Protein AF-A0A5Q8CGT6-F1 (afdb_monomer_lite)

Foldseek 3Di:
DDDDDDDDPDDPPDDDDPPPDDDPLVRQCVVCVVVVHDDDPPPDDVVPDPPVDDDDPDDDPDDPPDDPDDCVNVDDDPPFDWWKWKWKWKWFQAPLQFADPVWCVPVVVVVCVVCVVVVNPDPVDDDSRSGMFIWMKMWTHTPPDDPPDDTDIDIDTPHRRPDSPPIDIDDIDIATPVRHD

Radius of gyration: 33.85 Å; chains: 1; bounding box: 67×94×70 Å

Sequence (181 aa):
MRRVFALLLSAAIGLQPALADGITSKAKRELAQKNGGVYDDPEYDPATTTRMFRVSTGPSTLPPGQVAARIKDIAQLQSARDNQLVGYGLVIGLAGTGDSLRNSPFTEQSIRAMLENLGIATEGGSARAKNVAAVIVTANMPPFVQSGARIDIDVSSMGDATSLAGGTLVMTPLKAADGEI

pLDDT: mean 71.7, std 16.43, range [38.75, 95.25]

Structure (mmCIF, N/CA/C/O backbone):
data_AF-A0A5Q8CGT6-F1
#
_entry.id   AF-A0A5Q8CGT6-F1
#
loop_
_atom_site.group_PDB
_atom_site.id
_atom_site.type_symbol
_atom_site.label_atom_id
_atom_site.label_alt_id
_atom_site.label_comp_id
_atom_site.label_asym_id
_atom_site.label_entity_id
_atom_site.label_seq_id
_atom_site.pdbx_PDB_ins_code
_atom_site.Cartn_x
_atom_site.Cartn_y
_atom_site.Cartn_z
_atom_site.occupancy
_atom_site.B_iso_or_equiv
_atom_site.auth_seq_id
_atom_site.auth_comp_id
_atom_site.auth_asym_id
_atom_site.auth_atom_id
_atom_site.pdbx_PDB_model_num
ATOM 1 N N . MET A 1 1 ? 39.524 74.077 -11.596 1.00 46.62 1 MET A N 1
ATOM 2 C CA . MET A 1 1 ? 39.286 74.126 -13.054 1.00 46.62 1 MET A CA 1
ATOM 3 C C . MET A 1 1 ? 40.294 73.230 -13.763 1.00 46.62 1 MET A C 1
ATOM 5 O O . MET A 1 1 ? 41.471 73.320 -13.449 1.00 46.62 1 MET A O 1
ATOM 9 N N . ARG A 1 2 ? 39.800 72.410 -14.705 1.00 39.53 2 ARG A N 1
ATOM 10 C CA . ARG A 1 2 ? 40.523 71.653 -15.750 1.00 39.53 2 ARG A CA 1
ATOM 11 C C . ARG A 1 2 ? 41.388 70.451 -15.325 1.00 39.53 2 ARG A C 1
ATOM 13 O O . ARG A 1 2 ? 42.608 70.527 -15.288 1.00 39.53 2 ARG A O 1
ATOM 20 N N . ARG A 1 3 ? 40.735 69.297 -15.140 1.00 40.69 3 ARG A N 1
ATOM 21 C CA . ARG A 1 3 ? 41.319 67.956 -15.349 1.00 40.69 3 ARG A CA 1
ATOM 22 C C . ARG A 1 3 ? 40.299 67.050 -16.039 1.00 40.69 3 ARG A C 1
ATOM 24 O O . ARG A 1 3 ? 39.674 66.212 -15.410 1.00 40.69 3 ARG A O 1
ATOM 31 N N . VAL A 1 4 ? 40.104 67.279 -17.331 1.00 47.06 4 VAL A N 1
ATOM 32 C CA . VAL A 1 4 ? 39.430 66.357 -18.253 1.00 47.06 4 VAL A CA 1
ATOM 33 C C . VAL A 1 4 ? 40.155 66.552 -19.572 1.00 47.06 4 VAL A C 1
ATOM 35 O O . VAL A 1 4 ? 39.945 67.587 -20.181 1.00 47.06 4 VAL A O 1
ATOM 38 N N . PHE A 1 5 ? 41.088 65.668 -19.924 1.00 50.09 5 PHE A N 1
ATOM 39 C CA . PHE A 1 5 ? 41.541 65.392 -21.298 1.00 50.09 5 PHE A CA 1
ATOM 40 C C . PHE A 1 5 ? 42.724 64.416 -21.241 1.00 50.09 5 PHE A C 1
ATOM 42 O O . PHE A 1 5 ? 43.876 64.827 -21.209 1.00 50.09 5 PHE A O 1
ATOM 49 N N . ALA A 1 6 ? 42.415 63.123 -21.151 1.00 41.31 6 ALA A N 1
ATOM 50 C CA . ALA A 1 6 ? 43.267 62.006 -21.576 1.00 41.31 6 ALA A CA 1
ATOM 51 C C . ALA A 1 6 ? 42.482 60.704 -21.350 1.00 41.31 6 ALA A C 1
ATOM 53 O O . ALA A 1 6 ? 42.803 59.897 -20.485 1.00 41.31 6 ALA A O 1
ATOM 54 N N . LEU A 1 7 ? 41.380 60.544 -22.082 1.00 41.62 7 LEU A N 1
ATOM 55 C CA . LEU A 1 7 ? 40.594 59.311 -22.112 1.00 41.62 7 LEU A CA 1
ATOM 56 C C . LEU A 1 7 ? 40.185 59.075 -23.568 1.00 41.62 7 LEU A C 1
ATOM 58 O O . LEU A 1 7 ? 39.039 59.251 -23.954 1.00 41.62 7 LEU A O 1
ATOM 62 N N . LEU A 1 8 ? 41.185 58.799 -24.406 1.00 44.06 8 LEU A N 1
ATOM 63 C CA . LEU A 1 8 ? 41.015 58.466 -25.823 1.00 44.06 8 LEU A CA 1
ATOM 64 C C . LEU A 1 8 ? 42.029 57.393 -26.258 1.00 44.06 8 LEU A C 1
ATOM 66 O O . LEU A 1 8 ? 42.619 57.481 -27.328 1.00 44.06 8 LEU A O 1
ATOM 70 N N . LEU A 1 9 ? 42.260 56.377 -25.415 1.00 44.34 9 LEU A N 1
ATOM 71 C CA . LEU A 1 9 ? 43.037 55.200 -25.817 1.00 44.34 9 LEU A CA 1
ATOM 72 C C . LEU A 1 9 ? 42.756 53.960 -24.948 1.00 44.34 9 LEU A C 1
ATOM 74 O O . LEU A 1 9 ? 43.658 53.459 -24.290 1.00 44.34 9 LEU A O 1
ATOM 78 N N . SER A 1 10 ? 41.511 53.468 -24.917 1.00 42.75 10 SER A N 1
ATOM 79 C CA . SER A 1 10 ? 41.198 52.116 -24.392 1.00 42.75 10 SER A CA 1
ATOM 80 C C . SER A 1 10 ? 39.736 51.684 -24.602 1.00 42.75 10 SER A C 1
ATOM 82 O O . SER A 1 10 ? 39.133 51.066 -23.731 1.00 42.75 10 SER A O 1
ATOM 84 N N . ALA A 1 11 ? 39.137 51.983 -25.759 1.00 43.19 11 ALA A N 1
ATOM 85 C CA . ALA A 1 11 ? 37.777 51.523 -26.085 1.00 43.19 11 ALA A CA 1
ATOM 86 C C . ALA A 1 11 ? 37.647 50.964 -27.514 1.00 43.19 11 ALA A C 1
ATOM 88 O O . ALA A 1 11 ? 36.597 51.075 -28.135 1.00 43.19 11 ALA A O 1
ATOM 89 N N . ALA A 1 12 ? 38.720 50.373 -28.049 1.00 42.81 12 ALA A N 1
ATOM 90 C CA . ALA A 1 12 ? 38.739 49.779 -29.392 1.00 42.81 12 ALA A CA 1
ATOM 91 C C . ALA A 1 12 ? 39.160 48.298 -29.391 1.00 42.81 12 ALA A C 1
ATOM 93 O O . ALA A 1 12 ? 39.704 47.802 -30.371 1.00 42.81 12 ALA A O 1
ATOM 94 N N . ILE A 1 13 ? 38.919 47.582 -28.291 1.00 51.62 13 ILE A N 1
ATOM 95 C CA . ILE A 1 13 ? 39.056 46.123 -28.234 1.00 51.62 13 ILE A CA 1
ATOM 96 C C . ILE A 1 13 ? 37.777 45.605 -27.595 1.00 51.62 13 ILE A C 1
ATOM 98 O O . ILE A 1 13 ? 37.612 45.697 -26.383 1.00 51.62 13 ILE A O 1
ATOM 102 N N . GLY A 1 14 ? 36.839 45.119 -28.401 1.00 38.75 14 GLY A N 1
ATOM 103 C CA . GLY A 1 14 ? 35.659 44.474 -27.832 1.00 38.75 14 GLY A CA 1
ATOM 104 C C . GLY A 1 14 ? 34.466 44.272 -28.746 1.00 38.75 14 GLY A C 1
ATOM 105 O O . GLY A 1 14 ? 33.546 43.581 -28.329 1.00 38.75 14 GLY A O 1
ATOM 106 N N . LEU A 1 15 ? 34.449 44.807 -29.969 1.00 45.41 15 LEU A N 1
ATOM 107 C CA . LEU A 1 15 ? 33.323 44.587 -30.874 1.00 45.41 15 LEU A CA 1
ATOM 108 C C . LEU A 1 15 ? 33.805 44.075 -32.237 1.00 45.41 15 LEU A C 1
ATOM 110 O O . LEU A 1 15 ? 34.324 44.839 -33.042 1.00 45.41 15 LEU A O 1
ATOM 114 N N . GLN A 1 16 ? 33.521 42.785 -32.463 1.00 43.69 16 GLN A N 1
ATOM 115 C CA . GLN A 1 16 ? 33.546 42.019 -33.723 1.00 43.69 16 GLN A CA 1
ATOM 116 C C . GLN A 1 16 ? 34.908 41.387 -34.093 1.00 43.69 16 GLN A C 1
ATOM 118 O O . GLN A 1 16 ? 35.931 42.064 -34.080 1.00 43.69 16 GLN A O 1
ATOM 123 N N . PRO A 1 17 ? 34.929 40.058 -34.351 1.00 43.31 17 PRO A N 1
ATOM 124 C CA . PRO A 1 17 ? 34.110 39.419 -35.378 1.00 43.31 17 PRO A CA 1
ATOM 125 C C . PRO A 1 17 ? 33.246 38.279 -34.815 1.00 43.31 17 PRO A C 1
ATOM 127 O O . PRO A 1 17 ? 33.719 37.177 -34.581 1.00 43.31 17 PRO A O 1
ATOM 130 N N . ALA A 1 18 ? 31.953 38.535 -34.626 1.00 46.25 18 ALA A N 1
ATOM 131 C CA . ALA A 1 18 ? 30.957 37.487 -34.360 1.00 46.25 18 ALA A CA 1
ATOM 132 C C . ALA A 1 18 ? 29.880 37.422 -35.460 1.00 46.25 18 ALA A C 1
ATOM 134 O O . ALA A 1 18 ? 28.841 36.801 -35.281 1.00 46.25 18 ALA A O 1
ATOM 135 N N . LEU A 1 19 ? 30.112 38.092 -36.594 1.00 45.62 19 LEU A N 1
ATOM 136 C CA . LEU A 1 19 ? 29.184 38.147 -37.731 1.00 45.62 19 LEU A CA 1
ATOM 137 C C . LEU A 1 19 ? 29.782 37.584 -39.029 1.00 45.62 19 LEU A C 1
ATOM 139 O O . LEU A 1 19 ? 29.173 37.727 -40.084 1.00 45.62 19 LEU A O 1
ATOM 143 N N . ALA A 1 20 ? 30.956 36.949 -38.965 1.00 39.34 20 ALA A N 1
ATOM 144 C CA . ALA A 1 20 ? 31.564 36.293 -40.125 1.00 39.34 20 ALA A CA 1
ATOM 145 C C . ALA A 1 20 ? 31.222 34.798 -40.223 1.00 39.34 20 ALA A C 1
ATOM 147 O O . ALA A 1 20 ? 31.247 34.249 -41.320 1.00 39.34 20 ALA A O 1
ATOM 148 N N . ASP A 1 21 ? 30.836 34.155 -39.119 1.00 49.59 21 ASP A N 1
ATOM 149 C CA . ASP A 1 21 ? 30.352 32.782 -39.175 1.00 49.59 21 ASP A CA 1
ATOM 150 C C . ASP A 1 21 ? 28.867 32.809 -39.508 1.00 49.59 21 ASP A C 1
ATOM 152 O O . ASP A 1 21 ? 28.021 33.240 -38.719 1.00 49.59 21 ASP A O 1
ATOM 156 N N . GLY A 1 22 ? 28.551 32.361 -40.722 1.00 57.56 22 GLY A N 1
ATOM 157 C CA . GLY A 1 22 ? 27.186 32.029 -41.088 1.00 57.56 22 GLY A CA 1
ATOM 158 C C . GLY A 1 22 ? 26.541 31.162 -40.004 1.00 57.56 22 GLY A C 1
ATOM 159 O O . GLY A 1 22 ? 27.209 30.414 -39.297 1.00 57.56 22 GLY A O 1
ATOM 160 N N . ILE A 1 23 ? 25.222 31.293 -39.871 1.00 59.69 23 ILE A N 1
ATOM 161 C CA . ILE A 1 23 ? 24.387 30.595 -38.888 1.00 59.69 23 ILE A CA 1
ATOM 162 C C . ILE A 1 23 ? 24.898 29.157 -38.674 1.00 59.69 23 ILE A C 1
ATOM 164 O O . ILE A 1 23 ? 24.961 28.381 -39.632 1.00 59.69 23 ILE A O 1
ATOM 168 N N . THR A 1 24 ? 25.277 28.811 -37.439 1.00 69.38 24 THR A N 1
ATOM 169 C CA . THR A 1 24 ? 25.772 27.466 -37.110 1.00 69.38 24 THR A CA 1
ATOM 170 C C . THR A 1 24 ? 24.747 26.409 -37.523 1.00 69.38 24 THR A C 1
ATOM 172 O O . THR A 1 24 ? 23.536 26.642 -37.466 1.00 69.38 24 THR A O 1
ATOM 175 N N . SER A 1 25 ? 25.208 25.224 -37.929 1.00 63.47 25 SER A N 1
ATOM 176 C CA . SER A 1 25 ? 24.333 24.122 -38.368 1.00 63.47 25 SER A CA 1
ATOM 177 C C . SER A 1 25 ? 23.264 23.774 -37.323 1.00 63.47 25 SER A C 1
ATOM 179 O O . SER A 1 25 ? 22.122 23.485 -37.672 1.00 63.47 25 SER A O 1
ATOM 181 N N . LYS A 1 26 ? 23.584 23.915 -36.030 1.00 68.31 26 LYS A N 1
ATOM 182 C CA . LYS A 1 26 ? 22.621 23.793 -34.926 1.00 68.31 26 LYS A CA 1
ATOM 183 C C . LYS A 1 26 ? 21.515 24.858 -34.978 1.00 68.31 26 LYS A C 1
ATOM 185 O O . LYS A 1 26 ? 20.340 24.509 -34.933 1.00 68.31 26 LYS A O 1
ATOM 190 N N . ALA A 1 27 ? 21.869 26.134 -35.124 1.00 68.75 27 ALA A N 1
ATOM 191 C CA . ALA A 1 27 ? 20.889 27.217 -35.185 1.00 68.75 27 ALA A CA 1
ATOM 192 C C . ALA A 1 27 ? 20.022 27.152 -36.459 1.00 68.75 27 ALA A C 1
ATOM 194 O O . ALA A 1 27 ? 18.831 27.459 -36.409 1.00 68.75 27 ALA A O 1
ATOM 195 N N . LYS A 1 28 ? 20.570 26.675 -37.589 1.00 67.62 28 LYS A N 1
ATOM 196 C CA . LYS A 1 28 ? 19.776 26.434 -38.807 1.00 67.62 28 LYS A CA 1
ATOM 197 C C . LYS A 1 28 ? 18.795 25.261 -38.655 1.00 67.62 28 LYS A C 1
ATOM 199 O O . LYS A 1 28 ? 17.667 25.365 -39.136 1.00 67.62 28 LYS A O 1
ATOM 204 N N . ARG A 1 29 ? 19.175 24.189 -37.942 1.00 69.62 29 ARG A N 1
ATOM 205 C CA . ARG A 1 29 ? 18.271 23.069 -37.595 1.00 69.62 29 ARG A CA 1
ATOM 206 C C . ARG A 1 29 ? 17.105 23.528 -36.724 1.00 69.62 29 ARG A C 1
ATOM 208 O O . ARG A 1 29 ? 15.964 23.170 -37.000 1.00 69.62 29 ARG A O 1
ATOM 215 N N . GLU A 1 30 ? 17.381 24.348 -35.714 1.00 70.38 30 GLU A N 1
ATOM 216 C CA . GLU A 1 30 ? 16.353 24.892 -34.819 1.00 70.38 30 GLU A CA 1
ATOM 217 C C . GLU A 1 30 ? 15.377 25.827 -35.560 1.00 70.38 30 GLU A C 1
ATOM 219 O O . GLU A 1 30 ? 14.170 25.787 -35.309 1.00 70.38 30 GLU A O 1
ATOM 224 N N . LEU A 1 31 ? 15.865 26.622 -36.523 1.00 66.44 31 LEU A N 1
ATOM 225 C CA . LEU A 1 31 ? 15.008 27.456 -37.376 1.00 66.44 31 LEU A CA 1
ATOM 226 C C . LEU A 1 31 ? 14.138 26.629 -38.335 1.00 66.44 31 LEU A C 1
ATOM 228 O O . LEU A 1 31 ? 12.958 26.933 -38.509 1.00 66.44 31 LEU A O 1
ATOM 232 N N . ALA A 1 32 ? 14.705 25.587 -38.949 1.00 67.12 32 ALA A N 1
ATOM 233 C CA . ALA A 1 32 ? 13.970 24.703 -39.852 1.00 67.12 32 ALA A CA 1
ATOM 234 C C . ALA A 1 32 ? 12.846 23.958 -39.115 1.00 67.12 32 ALA A C 1
ATOM 236 O O . ALA A 1 32 ? 11.715 23.931 -39.596 1.00 67.12 32 ALA A O 1
ATOM 237 N N . GLN A 1 33 ? 13.121 23.461 -37.902 1.00 68.31 33 GLN A N 1
ATOM 238 C CA . GLN A 1 33 ? 12.123 22.791 -37.063 1.00 68.31 33 GLN A CA 1
ATOM 239 C C . GLN A 1 33 ? 10.969 23.715 -36.657 1.00 68.31 33 GLN A C 1
ATOM 241 O O . GLN A 1 33 ? 9.815 23.292 -36.696 1.00 68.31 33 GLN A O 1
ATOM 246 N N . LYS A 1 34 ? 11.245 24.985 -36.323 1.00 73.06 34 LYS A N 1
ATOM 247 C CA . LYS A 1 34 ? 10.187 25.966 -36.011 1.00 73.06 34 LYS A CA 1
ATOM 248 C C . LYS A 1 34 ? 9.268 26.258 -37.196 1.00 73.06 34 LYS A C 1
ATOM 250 O O . LYS A 1 34 ? 8.088 26.519 -36.989 1.00 73.06 34 LYS A O 1
ATOM 255 N N . ASN A 1 35 ? 9.794 26.184 -38.415 1.00 69.06 35 ASN A N 1
ATOM 256 C CA . ASN A 1 35 ? 9.033 26.420 -39.641 1.00 69.06 35 ASN A CA 1
ATOM 257 C C . ASN A 1 35 ? 8.490 25.123 -40.270 1.00 69.06 35 ASN A C 1
ATOM 259 O O . ASN A 1 35 ? 8.023 25.151 -41.406 1.00 69.06 35 ASN A O 1
ATOM 263 N N . GLY A 1 36 ? 8.554 23.988 -39.559 1.00 57.97 36 GLY A N 1
ATOM 264 C CA . GLY A 1 36 ? 8.050 22.695 -40.038 1.00 57.97 36 GLY A CA 1
ATOM 265 C C . GLY A 1 36 ? 8.828 22.101 -41.220 1.00 57.97 36 GLY A C 1
ATOM 266 O O . GLY A 1 36 ? 8.334 21.189 -41.878 1.00 57.97 36 GLY A O 1
ATOM 267 N N . GLY A 1 37 ? 10.026 22.614 -41.506 1.00 60.94 37 GLY A N 1
ATOM 268 C CA . GLY A 1 37 ? 10.900 22.143 -42.576 1.00 60.94 37 GLY A CA 1
ATOM 269 C C . GLY A 1 37 ? 11.941 21.138 -42.083 1.00 60.94 37 GLY A C 1
ATOM 270 O O . GLY A 1 37 ? 12.428 21.211 -40.954 1.00 60.94 37 GLY A O 1
ATOM 271 N N . VAL A 1 38 ? 12.323 20.205 -42.954 1.00 58.97 38 VAL A N 1
ATOM 272 C CA . VAL A 1 38 ? 13.475 19.319 -42.736 1.00 58.97 38 VAL A CA 1
ATOM 273 C C . VAL A 1 38 ? 14.747 20.108 -43.051 1.00 58.97 38 VAL A C 1
ATOM 275 O O . VAL A 1 38 ? 14.865 20.686 -44.129 1.00 58.97 38 VAL A O 1
ATOM 278 N N . TYR A 1 39 ? 15.691 20.162 -42.109 1.00 62.84 39 TYR A N 1
ATOM 279 C CA . TYR A 1 39 ? 17.013 20.731 -42.372 1.00 62.84 39 TYR A CA 1
ATOM 280 C C . TYR A 1 39 ? 17.869 19.692 -43.094 1.00 62.84 39 TYR A C 1
ATOM 282 O O . TYR A 1 39 ? 18.380 18.769 -42.457 1.00 62.84 39 TYR A O 1
ATOM 290 N N . ASP A 1 40 ? 17.993 19.839 -44.410 1.00 62.22 40 ASP A N 1
ATOM 291 C CA . ASP A 1 40 ? 18.919 19.053 -45.222 1.00 62.22 40 ASP A CA 1
ATOM 292 C C . ASP A 1 40 ? 20.285 19.749 -45.173 1.00 62.22 40 ASP A C 1
ATOM 294 O O . ASP A 1 40 ? 20.452 20.861 -45.681 1.00 62.22 40 ASP A O 1
ATOM 298 N N . ASP A 1 41 ? 21.227 19.168 -44.430 1.00 64.81 41 ASP A N 1
ATOM 299 C CA . ASP A 1 41 ? 22.540 19.774 -44.206 1.00 64.81 41 ASP A CA 1
ATOM 300 C C . ASP A 1 41 ? 23.372 19.621 -45.493 1.00 64.81 41 ASP A C 1
ATOM 302 O O . ASP A 1 41 ? 23.664 18.488 -45.871 1.00 64.81 41 ASP A O 1
ATOM 306 N N . PRO A 1 42 ? 23.785 20.700 -46.185 1.00 63.00 42 PRO A N 1
ATOM 307 C CA . PRO A 1 42 ? 24.486 20.587 -47.472 1.00 63.00 42 PRO A CA 1
ATOM 308 C C . PRO A 1 42 ? 25.858 19.906 -47.363 1.00 63.00 42 PRO A C 1
ATOM 310 O O . PRO A 1 42 ? 26.417 19.459 -48.359 1.00 63.00 42 PRO A O 1
ATOM 313 N N . GLU A 1 43 ? 26.405 19.857 -46.148 1.00 61.41 43 GLU A N 1
ATOM 314 C CA . GLU A 1 43 ? 27.686 19.232 -45.812 1.00 61.41 43 GLU A CA 1
ATOM 315 C C . GLU A 1 43 ? 27.519 17.770 -45.351 1.00 61.41 43 GLU A C 1
ATOM 317 O O . GLU A 1 43 ? 28.495 17.047 -45.149 1.00 61.41 43 GLU A O 1
ATOM 322 N N . TYR A 1 44 ? 26.272 17.303 -45.214 1.00 62.25 44 TYR A N 1
ATOM 323 C CA . TYR A 1 44 ? 25.952 15.906 -44.954 1.00 62.25 44 TYR A CA 1
ATOM 324 C C . TYR A 1 44 ? 25.993 15.110 -46.257 1.00 62.25 44 TYR A C 1
ATOM 326 O O . TYR A 1 44 ? 24.998 14.968 -46.964 1.00 62.25 44 TYR A O 1
ATOM 334 N N . ASP A 1 45 ? 27.157 14.539 -46.552 1.00 62.03 45 ASP A N 1
ATOM 335 C CA . ASP A 1 45 ? 27.269 13.510 -47.577 1.00 62.03 45 ASP A CA 1
ATOM 336 C C . ASP A 1 45 ? 26.978 12.120 -46.965 1.00 62.03 45 ASP A C 1
ATOM 338 O O . ASP A 1 45 ? 27.770 11.618 -46.145 1.00 62.03 45 ASP A O 1
ATOM 342 N N . PRO A 1 46 ? 25.862 11.458 -47.340 1.00 57.66 46 PRO A N 1
ATOM 343 C CA . PRO A 1 46 ? 25.539 10.119 -46.859 1.00 57.66 46 PRO A CA 1
ATOM 344 C C . PRO A 1 46 ? 26.519 9.041 -47.355 1.00 57.66 46 PRO A C 1
ATOM 346 O O . PRO A 1 46 ? 26.498 7.936 -46.805 1.00 57.66 46 PRO A O 1
ATOM 349 N N . ALA A 1 47 ? 27.3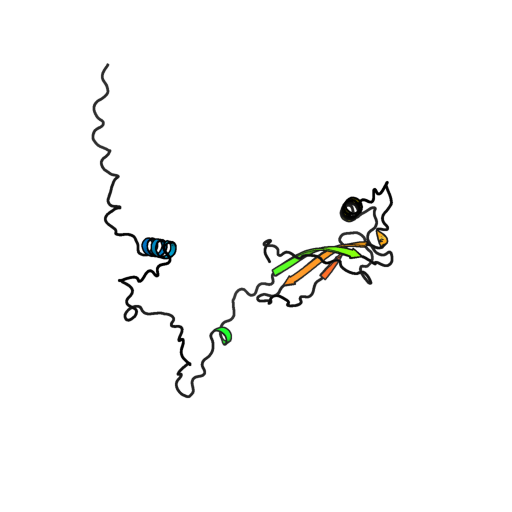48 9.331 -48.367 1.00 58.84 47 ALA A N 1
ATOM 350 C CA . ALA A 1 47 ? 28.345 8.407 -48.904 1.00 58.84 47 ALA A CA 1
ATOM 351 C C . ALA A 1 47 ? 29.668 8.429 -48.119 1.00 58.84 47 ALA A C 1
ATOM 353 O O . ALA A 1 47 ? 30.304 7.383 -47.982 1.00 58.84 47 ALA A O 1
ATOM 354 N N . THR A 1 48 ? 30.053 9.582 -47.562 1.00 61.69 48 THR A N 1
ATOM 355 C CA . THR A 1 48 ? 31.374 9.780 -46.928 1.00 61.69 48 THR A CA 1
ATOM 356 C C . THR A 1 48 ? 31.316 9.785 -45.394 1.00 61.69 48 THR A C 1
ATOM 358 O O . THR A 1 48 ? 32.323 9.571 -44.719 1.00 61.69 48 THR A O 1
ATOM 361 N N . THR A 1 49 ? 30.126 9.945 -44.805 1.00 56.69 49 THR A N 1
ATOM 362 C CA . THR A 1 49 ? 29.940 9.821 -43.353 1.00 56.69 49 THR A CA 1
ATOM 363 C C . THR A 1 49 ? 29.931 8.349 -42.942 1.00 56.69 49 THR A C 1
ATOM 365 O O . THR A 1 49 ? 28.952 7.636 -43.181 1.00 56.69 49 THR A O 1
ATOM 368 N N . THR A 1 50 ? 30.986 7.892 -42.261 1.00 50.00 50 THR A N 1
ATOM 369 C CA . THR A 1 50 ? 31.020 6.586 -41.584 1.00 50.00 50 THR A CA 1
ATOM 370 C C . THR A 1 50 ? 29.903 6.522 -40.542 1.00 50.00 50 THR A C 1
ATOM 372 O O . THR A 1 50 ? 30.067 6.909 -39.385 1.00 50.00 50 THR A O 1
ATOM 375 N N . ARG A 1 51 ? 28.724 6.041 -40.949 1.00 55.38 51 ARG A N 1
ATOM 376 C CA . ARG A 1 51 ? 27.632 5.713 -40.033 1.00 55.38 51 ARG A CA 1
ATOM 377 C C . ARG A 1 51 ? 28.108 4.544 -39.171 1.00 55.38 51 ARG A C 1
ATOM 379 O O . ARG A 1 51 ? 28.063 3.405 -39.623 1.00 55.38 51 ARG A O 1
ATOM 386 N N . MET A 1 52 ? 28.540 4.814 -37.935 1.00 56.75 52 MET A N 1
ATOM 387 C CA . MET A 1 52 ? 28.898 3.752 -36.978 1.00 56.75 52 MET A CA 1
ATOM 388 C C . MET A 1 52 ? 27.722 2.798 -36.696 1.00 56.75 52 MET A C 1
ATOM 390 O O . MET A 1 52 ? 27.924 1.694 -36.204 1.00 56.75 52 MET A O 1
ATOM 394 N N . PHE A 1 53 ? 26.492 3.196 -37.039 1.00 55.12 53 PHE A N 1
ATOM 395 C CA . PHE A 1 53 ? 25.305 2.363 -36.930 1.00 55.12 53 PHE A CA 1
ATOM 396 C C . PHE A 1 53 ? 24.349 2.607 -38.108 1.00 55.12 53 PHE A C 1
ATOM 398 O O . PHE A 1 53 ? 23.964 3.745 -38.387 1.00 55.12 53 PHE A O 1
ATOM 405 N N . ARG A 1 54 ? 23.956 1.537 -38.811 1.00 61.81 54 ARG A N 1
ATOM 406 C CA . ARG A 1 54 ? 22.968 1.566 -39.901 1.00 61.81 54 ARG A CA 1
ATOM 407 C C . ARG A 1 54 ? 21.794 0.663 -39.524 1.00 61.81 54 ARG A C 1
ATOM 409 O O . ARG A 1 54 ? 21.956 -0.549 -39.434 1.00 61.81 54 ARG A O 1
ATOM 416 N N . VAL A 1 55 ? 20.609 1.246 -39.353 1.00 60.28 55 VAL A N 1
ATOM 417 C CA . VAL A 1 55 ? 19.352 0.492 -39.240 1.00 60.28 55 VAL A CA 1
ATOM 418 C C . VAL A 1 55 ? 18.881 0.160 -40.655 1.00 60.28 55 VAL A C 1
ATOM 420 O O . VAL A 1 55 ? 18.541 1.059 -41.421 1.00 60.28 55 VAL A O 1
ATOM 423 N N . SER A 1 56 ? 18.924 -1.119 -41.030 1.00 66.81 56 SER A N 1
ATOM 424 C CA . SER A 1 56 ? 18.354 -1.607 -42.292 1.00 66.81 56 SER A CA 1
ATOM 425 C C . SER A 1 56 ? 16.835 -1.711 -42.163 1.00 66.81 56 SER A C 1
ATOM 427 O O . SER A 1 56 ? 16.346 -2.357 -41.241 1.00 66.81 56 SER A O 1
ATOM 429 N N . THR A 1 57 ? 16.093 -1.111 -43.095 1.00 61.38 57 THR A N 1
ATOM 430 C CA . THR A 1 57 ? 14.629 -1.248 -43.21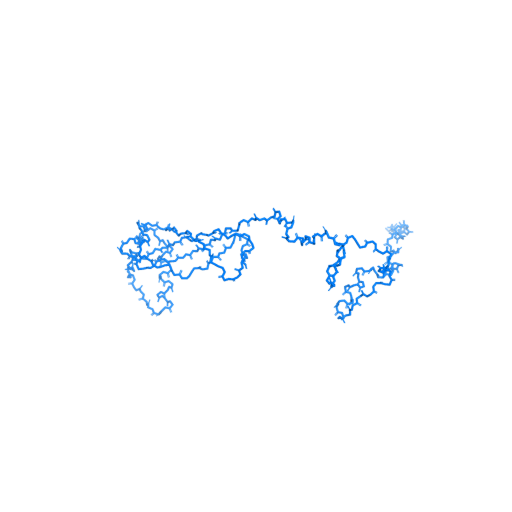4 1.00 61.38 57 THR A CA 1
ATOM 431 C C . THR A 1 57 ? 14.204 -2.455 -44.063 1.00 61.38 57 THR A C 1
ATOM 433 O O . THR A 1 57 ? 13.014 -2.735 -44.167 1.00 61.38 57 THR A O 1
ATOM 436 N N . GLY A 1 58 ? 15.157 -3.178 -44.665 1.00 69.44 58 GLY A N 1
ATOM 437 C CA . GLY A 1 58 ? 14.917 -4.406 -45.429 1.00 69.44 58 GLY A CA 1
ATOM 438 C C . GLY A 1 58 ? 15.172 -5.688 -44.620 1.00 69.44 58 GLY A C 1
ATOM 439 O O . GLY A 1 58 ? 15.844 -5.630 -43.582 1.00 69.44 58 GLY A O 1
ATOM 440 N N . PRO A 1 59 ? 14.669 -6.850 -45.088 1.00 62.00 59 PRO A N 1
ATOM 441 C CA . PRO A 1 59 ? 14.954 -8.142 -44.469 1.00 62.00 59 PRO A CA 1
ATOM 442 C C . PRO A 1 59 ? 16.468 -8.379 -44.415 1.00 62.00 59 PRO A C 1
ATOM 444 O O . PRO A 1 59 ? 17.191 -8.087 -45.365 1.00 62.00 59 PRO A O 1
ATOM 447 N N . SER A 1 60 ? 16.951 -8.877 -43.277 1.00 63.50 60 SER A N 1
ATOM 448 C CA . SER A 1 60 ? 18.375 -9.112 -43.038 1.00 63.50 60 SER A CA 1
ATOM 449 C C . SER A 1 60 ? 18.910 -10.161 -44.021 1.00 63.50 60 SER A C 1
ATOM 451 O O . SER A 1 60 ? 18.588 -11.341 -43.908 1.00 63.50 60 SER A O 1
ATOM 453 N N . THR A 1 61 ? 19.709 -9.741 -45.003 1.00 66.88 61 THR A N 1
ATOM 454 C CA . THR A 1 61 ? 20.405 -10.647 -45.926 1.00 66.88 61 THR A CA 1
ATOM 455 C C . THR A 1 61 ? 21.749 -11.036 -45.318 1.00 66.88 61 THR A C 1
ATOM 457 O O . THR A 1 61 ? 22.787 -10.469 -45.664 1.00 66.88 61 THR A O 1
ATOM 460 N N . LEU A 1 62 ? 21.729 -11.956 -44.357 1.00 63.41 62 LEU A N 1
ATOM 461 C CA . LEU A 1 62 ? 22.957 -12.557 -43.847 1.00 63.41 62 LEU A CA 1
ATOM 462 C C . LEU A 1 62 ? 23.394 -13.729 -44.739 1.00 63.41 62 LEU A C 1
ATOM 464 O O . LEU A 1 62 ? 22.539 -14.413 -45.308 1.00 63.41 62 LEU A O 1
ATOM 468 N N . PRO A 1 63 ? 24.709 -13.983 -44.867 1.00 70.56 63 PRO A N 1
ATOM 469 C CA . PRO A 1 63 ? 25.221 -15.174 -45.532 1.00 70.56 63 PRO A CA 1
ATOM 470 C C . PRO A 1 63 ? 24.620 -16.450 -44.916 1.00 70.56 63 PRO A C 1
ATOM 472 O O . PRO A 1 63 ? 24.409 -16.492 -43.698 1.00 70.56 63 PRO A O 1
ATOM 475 N N . PRO A 1 64 ? 24.370 -17.509 -45.708 1.00 62.44 64 PRO A N 1
ATOM 476 C CA . PRO A 1 64 ? 23.880 -18.777 -45.176 1.00 62.44 64 PRO A CA 1
ATOM 477 C C . PRO A 1 64 ? 24.824 -19.294 -44.078 1.00 62.44 64 PRO A C 1
ATOM 479 O O . PRO A 1 64 ? 26.017 -19.472 -44.309 1.00 62.44 64 PRO A O 1
ATOM 482 N N . GLY A 1 65 ? 24.282 -19.489 -42.871 1.00 67.62 65 GLY A N 1
ATOM 483 C CA . GLY A 1 65 ? 25.031 -19.893 -41.673 1.00 67.62 65 GLY A CA 1
ATOM 484 C C . GLY A 1 65 ? 25.229 -18.797 -40.617 1.00 67.62 65 GLY A C 1
ATOM 485 O O . GLY A 1 65 ? 25.671 -19.111 -39.515 1.00 67.62 65 GLY A O 1
ATOM 486 N N . GLN A 1 66 ? 24.875 -17.536 -40.895 1.00 65.81 66 GLN A N 1
ATOM 487 C CA . GLN A 1 66 ? 24.875 -16.470 -39.886 1.00 65.81 66 GLN A CA 1
ATOM 488 C C . GLN A 1 66 ? 23.466 -16.217 -39.334 1.00 65.81 66 GLN A C 1
ATOM 490 O O . GLN A 1 66 ? 22.536 -15.886 -40.068 1.00 65.81 66 GLN A O 1
ATOM 495 N N . VAL A 1 67 ? 23.315 -16.359 -38.016 1.00 69.81 67 VAL A N 1
ATOM 496 C CA . VAL A 1 67 ? 22.073 -16.055 -37.297 1.00 69.81 67 VAL A CA 1
ATOM 497 C C . VAL A 1 67 ? 22.050 -14.564 -36.968 1.00 69.81 67 VAL A C 1
ATOM 499 O O . VAL A 1 67 ? 22.940 -14.063 -36.283 1.00 69.81 67 VAL A O 1
ATOM 502 N N . ALA A 1 68 ? 21.027 -13.847 -37.438 1.00 70.62 68 ALA A N 1
ATOM 503 C CA . ALA A 1 68 ? 20.799 -12.457 -37.058 1.00 70.62 68 ALA A CA 1
ATOM 504 C C . ALA A 1 68 ? 20.383 -12.398 -35.583 1.00 70.62 68 ALA A C 1
ATOM 506 O O . ALA A 1 68 ? 19.214 -12.595 -35.254 1.00 70.62 68 ALA A O 1
ATOM 507 N N . ALA A 1 69 ? 21.330 -12.128 -34.687 1.00 75.81 69 ALA A N 1
ATOM 508 C CA . ALA A 1 69 ? 21.008 -11.812 -33.304 1.00 75.81 69 ALA A CA 1
ATOM 509 C C . ALA A 1 69 ? 20.416 -10.399 -33.250 1.00 75.81 69 ALA A C 1
ATOM 511 O O . ALA A 1 69 ? 21.062 -9.423 -33.647 1.00 75.81 69 ALA A O 1
ATOM 512 N N . ARG A 1 70 ? 19.168 -10.265 -32.790 1.00 80.50 70 ARG A N 1
ATOM 513 C CA . ARG A 1 70 ? 18.587 -8.934 -32.582 1.00 80.50 70 ARG A CA 1
ATOM 514 C C . ARG A 1 70 ? 19.281 -8.320 -31.376 1.00 80.50 70 ARG A C 1
ATOM 516 O O . ARG A 1 70 ? 19.537 -9.018 -30.404 1.00 80.50 70 ARG A O 1
ATOM 523 N N . ILE A 1 71 ? 19.516 -7.010 -31.395 1.00 78.12 71 ILE A N 1
ATOM 524 C CA . ILE A 1 71 ? 20.166 -6.304 -30.276 1.00 78.12 71 ILE A CA 1
ATOM 525 C C . ILE A 1 71 ? 19.441 -6.591 -28.947 1.00 78.12 71 ILE A C 1
ATOM 527 O O . ILE A 1 71 ? 20.093 -6.852 -27.945 1.00 78.12 71 ILE A O 1
ATOM 531 N N . LYS A 1 72 ? 18.101 -6.665 -28.954 1.00 80.44 72 LYS A N 1
ATOM 532 C CA . LYS A 1 72 ? 17.290 -7.030 -27.776 1.00 80.44 72 LYS A CA 1
ATOM 533 C C . LYS A 1 72 ? 17.500 -8.459 -27.248 1.00 80.44 72 LYS A C 1
ATOM 535 O O . LYS A 1 72 ? 17.085 -8.743 -26.135 1.00 80.44 72 LYS A O 1
ATOM 540 N N . ASP A 1 73 ? 18.094 -9.345 -28.044 1.00 78.62 73 ASP A N 1
ATOM 541 C CA . ASP A 1 73 ? 18.383 -10.729 -27.660 1.00 78.62 73 ASP A CA 1
ATOM 542 C C . ASP A 1 73 ? 19.805 -10.874 -27.068 1.00 78.62 73 ASP A C 1
ATOM 544 O O . ASP A 1 73 ? 20.110 -11.905 -26.477 1.00 78.62 73 ASP A O 1
ATOM 548 N N . ILE A 1 74 ? 20.678 -9.865 -27.223 1.00 80.00 74 ILE A N 1
ATOM 549 C CA . ILE A 1 74 ? 22.097 -9.904 -26.800 1.00 80.00 74 ILE A CA 1
ATOM 550 C C . ILE A 1 74 ? 22.510 -8.766 -25.859 1.00 80.00 74 ILE A C 1
ATOM 552 O O . ILE A 1 74 ? 23.582 -8.826 -25.263 1.00 80.00 74 ILE A O 1
ATOM 556 N N . ALA A 1 75 ? 21.686 -7.728 -25.719 1.00 76.50 75 ALA A N 1
ATOM 557 C CA . ALA A 1 75 ? 21.940 -6.600 -24.834 1.00 76.50 75 ALA A CA 1
ATOM 558 C C . ALA A 1 75 ? 20.972 -6.626 -23.645 1.00 76.50 75 ALA A C 1
ATOM 560 O O . ALA A 1 75 ? 19.759 -6.730 -23.823 1.00 76.50 75 ALA A O 1
ATOM 561 N N . GLN A 1 76 ? 21.513 -6.482 -22.435 1.00 69.81 76 GLN A N 1
ATOM 562 C CA . GLN A 1 76 ? 20.737 -6.255 -21.216 1.00 69.81 76 GLN A CA 1
ATOM 563 C C . GLN A 1 76 ? 20.864 -4.787 -20.801 1.00 69.81 76 GLN A C 1
ATOM 565 O O . GLN A 1 76 ? 21.952 -4.210 -20.833 1.00 69.81 76 GLN A O 1
ATOM 570 N N . LEU A 1 77 ? 19.746 -4.170 -20.423 1.00 69.56 77 LEU A N 1
ATOM 571 C CA . LEU A 1 77 ? 19.731 -2.803 -19.907 1.00 69.56 77 LEU A CA 1
ATOM 572 C C . LEU A 1 77 ? 20.361 -2.790 -18.509 1.00 69.56 77 LEU A C 1
ATOM 574 O O . LEU A 1 77 ? 19.841 -3.408 -17.587 1.00 69.56 77 LEU A O 1
ATOM 578 N N . GLN A 1 78 ? 21.477 -2.071 -18.352 1.00 64.94 78 GLN A N 1
ATOM 579 C CA . GLN A 1 78 ? 22.257 -2.042 -17.105 1.00 64.94 78 GLN A CA 1
ATOM 580 C C . GLN A 1 78 ? 21.528 -1.404 -15.907 1.00 64.94 78 GLN A C 1
ATOM 582 O O . GLN A 1 78 ? 21.965 -1.570 -14.774 1.00 64.94 78 GLN A O 1
ATOM 587 N N . SER A 1 79 ? 20.431 -0.676 -16.132 1.00 65.38 79 SER A N 1
ATOM 588 C CA . SER A 1 79 ? 19.609 -0.073 -15.073 1.00 65.38 79 SER A CA 1
ATOM 589 C C . SER A 1 79 ? 18.244 -0.744 -14.993 1.00 65.38 79 SER A C 1
ATOM 591 O O . SER A 1 79 ? 17.212 -0.141 -15.265 1.00 65.38 79 SER A O 1
ATOM 593 N N . ALA A 1 80 ? 18.250 -2.016 -14.615 1.00 70.31 80 ALA A N 1
ATOM 594 C CA . ALA A 1 80 ? 17.076 -2.675 -14.070 1.00 70.31 80 ALA A CA 1
ATOM 595 C C . ALA A 1 80 ? 17.026 -2.356 -12.566 1.00 70.31 80 ALA A C 1
ATOM 597 O O . ALA A 1 80 ? 17.599 -3.082 -11.757 1.00 70.31 80 ALA A O 1
ATOM 598 N N . ARG A 1 81 ? 16.437 -1.211 -12.200 1.00 80.19 81 ARG A N 1
ATOM 599 C CA . ARG A 1 81 ? 16.164 -0.876 -10.796 1.00 80.19 81 ARG A CA 1
ATOM 600 C C . ARG A 1 81 ? 14.683 -1.047 -10.520 1.00 80.19 81 ARG A C 1
ATOM 602 O O . ARG A 1 81 ? 13.862 -0.560 -11.294 1.00 80.19 81 ARG A O 1
ATOM 609 N N . ASP A 1 82 ? 14.379 -1.685 -9.402 1.00 83.62 82 ASP A N 1
ATOM 610 C CA . ASP A 1 82 ? 13.023 -1.710 -8.876 1.00 83.62 82 ASP A CA 1
ATOM 611 C C . ASP A 1 82 ? 12.667 -0.311 -8.366 1.00 83.62 82 ASP A C 1
ATOM 613 O O . ASP A 1 82 ? 13.489 0.364 -7.731 1.00 83.62 82 ASP A O 1
ATOM 617 N N . ASN A 1 83 ? 11.448 0.131 -8.668 1.00 87.56 83 ASN A N 1
ATOM 618 C CA . ASN A 1 83 ? 10.909 1.378 -8.148 1.00 87.56 83 ASN A CA 1
ATOM 619 C C . ASN A 1 83 ? 9.967 1.065 -6.987 1.00 87.56 83 ASN A C 1
ATOM 621 O O . ASN A 1 83 ? 9.009 0.305 -7.139 1.00 87.56 83 ASN A O 1
ATOM 625 N N . GLN A 1 84 ? 10.250 1.629 -5.817 1.00 89.50 84 GLN A N 1
ATOM 626 C CA . GLN A 1 84 ? 9.408 1.427 -4.651 1.00 89.50 84 GLN A CA 1
ATOM 627 C C . GLN A 1 84 ? 8.233 2.398 -4.709 1.00 89.50 84 GLN A C 1
ATOM 629 O O . GLN A 1 84 ? 8.412 3.617 -4.748 1.00 89.50 84 GLN A O 1
ATOM 634 N N . LEU A 1 85 ? 7.031 1.839 -4.687 1.00 92.75 85 LEU A N 1
ATOM 635 C CA . LEU A 1 85 ? 5.792 2.588 -4.633 1.00 92.75 85 LEU A CA 1
ATOM 636 C C . LEU A 1 85 ? 5.266 2.598 -3.201 1.00 92.75 85 LEU A C 1
ATOM 638 O O . LEU A 1 85 ? 5.280 1.574 -2.515 1.00 92.75 85 LEU A O 1
ATOM 642 N N . VAL A 1 86 ? 4.769 3.750 -2.765 1.00 92.75 86 VAL A N 1
ATOM 643 C CA . VAL A 1 86 ? 4.159 3.937 -1.449 1.00 92.75 86 VAL A CA 1
ATOM 644 C C . VAL A 1 86 ? 2.828 4.663 -1.612 1.00 92.75 86 VAL A C 1
ATOM 646 O O . VAL A 1 86 ? 2.700 5.595 -2.408 1.00 92.75 86 VAL A O 1
ATOM 649 N N . GLY A 1 87 ? 1.824 4.243 -0.852 1.00 92.44 87 GLY A N 1
ATOM 650 C CA . GLY A 1 87 ? 0.535 4.913 -0.761 1.00 92.44 87 GLY A CA 1
ATOM 651 C C . GLY A 1 87 ? -0.049 4.831 0.640 1.00 92.44 87 GLY A C 1
ATOM 652 O O . GLY A 1 87 ? 0.319 3.975 1.444 1.00 92.44 87 GLY A O 1
ATOM 653 N N . TYR A 1 88 ? -0.976 5.739 0.919 1.00 92.12 88 TYR A N 1
ATOM 654 C CA . TYR A 1 88 ? -1.718 5.794 2.173 1.00 92.12 88 TYR A CA 1
ATOM 655 C C . TYR A 1 88 ? -3.166 5.439 1.886 1.00 92.12 88 TYR A C 1
ATOM 657 O O . TYR A 1 88 ? -3.802 6.063 1.034 1.00 92.12 88 TYR A O 1
ATOM 665 N N . GLY A 1 89 ? -3.661 4.421 2.576 1.00 90.94 89 GLY A N 1
ATOM 666 C CA . GLY A 1 89 ? -4.954 3.822 2.305 1.00 90.94 89 GLY A CA 1
ATOM 667 C C . GLY A 1 89 ? -5.793 3.631 3.556 1.00 90.94 89 GLY A C 1
ATOM 668 O O . GLY A 1 89 ? -5.378 3.906 4.684 1.00 90.94 89 GLY A O 1
ATOM 669 N N . LEU A 1 90 ? -6.992 3.109 3.326 1.00 91.12 90 LEU A N 1
ATOM 670 C CA . LEU A 1 90 ? -7.945 2.763 4.368 1.00 91.12 90 LEU A CA 1
ATOM 671 C C . LEU A 1 90 ? -8.437 1.337 4.144 1.00 91.12 90 LEU A C 1
ATOM 673 O O . LEU A 1 90 ? -8.866 0.992 3.042 1.00 91.12 90 LEU A O 1
ATOM 677 N N . VAL A 1 91 ? -8.413 0.522 5.193 1.00 91.75 91 VAL A N 1
ATOM 678 C CA . VAL A 1 91 ? -9.035 -0.805 5.196 1.00 91.75 91 VAL A CA 1
ATOM 679 C C . VAL A 1 91 ? -10.326 -0.736 5.997 1.00 91.75 91 VAL A C 1
ATOM 681 O O . VAL A 1 91 ? -10.341 -0.239 7.122 1.00 91.75 91 VAL A O 1
ATOM 684 N N . ILE A 1 92 ? -11.415 -1.235 5.418 1.00 90.12 92 ILE A N 1
ATOM 685 C CA . ILE A 1 92 ? -12.754 -1.239 6.021 1.00 90.12 92 ILE A CA 1
ATOM 686 C C . ILE A 1 92 ? -13.277 -2.666 6.191 1.00 90.12 92 ILE A C 1
ATOM 688 O O . ILE A 1 92 ? -12.810 -3.590 5.531 1.00 90.12 92 ILE A O 1
ATOM 692 N N . GLY A 1 93 ? -14.281 -2.848 7.048 1.00 89.38 93 GLY A N 1
ATOM 693 C CA . GLY A 1 93 ? -14.913 -4.157 7.252 1.00 89.38 93 GLY A CA 1
ATOM 694 C C . GLY A 1 93 ? -14.133 -5.074 8.193 1.00 89.38 93 GLY A C 1
ATOM 695 O O . GLY A 1 93 ? -14.305 -6.287 8.152 1.00 89.38 93 GLY A O 1
ATOM 696 N N . LEU A 1 94 ? -13.284 -4.502 9.049 1.00 90.19 94 LEU A N 1
ATOM 697 C CA . LEU A 1 94 ? -12.562 -5.260 10.065 1.00 90.19 94 LEU A CA 1
ATOM 698 C C . LEU A 1 94 ? -13.521 -5.729 11.167 1.00 90.19 94 LEU A C 1
ATOM 700 O O . LEU A 1 94 ? -14.444 -5.010 11.550 1.00 90.19 94 LEU A O 1
ATOM 704 N N . ALA A 1 95 ? -13.294 -6.932 11.696 1.00 88.94 95 ALA A N 1
ATOM 705 C CA . ALA A 1 95 ? -14.149 -7.572 12.698 1.00 88.94 95 ALA A CA 1
ATOM 706 C C . ALA A 1 95 ? -13.839 -7.086 14.130 1.00 88.94 95 ALA A C 1
ATOM 708 O O . ALA A 1 95 ? -13.595 -7.884 15.034 1.00 88.94 95 ALA A O 1
ATOM 709 N N . GLY A 1 96 ? -13.805 -5.768 14.344 1.00 86.00 96 GLY A N 1
ATOM 710 C CA . GLY A 1 96 ? -13.463 -5.183 15.643 1.00 86.00 96 GLY A CA 1
ATOM 711 C C . GLY A 1 96 ? -11.956 -5.114 15.944 1.00 86.00 96 GLY A C 1
ATOM 712 O O . GLY A 1 96 ? -11.586 -4.817 17.082 1.00 86.00 96 GLY A O 1
ATOM 713 N N . THR A 1 97 ? -11.103 -5.384 14.951 1.00 88.88 97 THR A N 1
ATOM 714 C CA . THR A 1 97 ? -9.630 -5.385 15.043 1.00 88.88 97 THR A CA 1
ATOM 715 C C . THR A 1 97 ? -8.958 -4.162 14.413 1.00 88.88 97 THR A C 1
ATOM 717 O O . THR A 1 97 ? -7.735 -4.138 14.326 1.00 88.88 97 THR A O 1
ATOM 720 N N . GLY A 1 98 ? -9.735 -3.183 13.950 1.00 84.38 98 GLY A N 1
ATOM 721 C CA . GLY A 1 98 ? -9.262 -1.908 13.410 1.00 84.38 98 GLY A CA 1
ATOM 722 C C . GLY A 1 98 ? -8.717 -0.954 14.472 1.00 84.38 98 GLY A C 1
ATOM 723 O O . GLY A 1 98 ? -8.623 -1.305 15.650 1.00 84.38 98 GLY A O 1
ATOM 724 N N . ASP A 1 99 ? -8.372 0.255 14.044 1.00 83.44 99 ASP A N 1
ATOM 725 C CA . ASP A 1 99 ? -7.705 1.247 14.884 1.00 83.44 99 ASP A CA 1
ATOM 726 C C . ASP A 1 99 ? -8.610 1.721 16.035 1.00 83.44 99 ASP A C 1
ATOM 728 O O . ASP A 1 99 ? -9.828 1.861 15.916 1.00 83.44 99 ASP A O 1
ATOM 732 N N . SER A 1 100 ? -8.023 2.008 17.191 1.00 69.62 100 SER A N 1
ATOM 733 C CA . SER A 1 100 ? -8.706 2.673 18.291 1.00 69.62 100 SER A CA 1
ATOM 734 C C . SER A 1 100 ? -8.705 4.184 18.064 1.00 69.62 100 SER A C 1
ATOM 736 O O . SER A 1 100 ? -7.677 4.792 17.765 1.00 69.62 100 SER A O 1
ATOM 738 N N . LEU A 1 101 ? -9.845 4.835 18.316 1.00 60.09 101 LEU A N 1
ATOM 739 C CA . LEU A 1 101 ? -9.987 6.299 18.233 1.00 60.09 101 LEU A CA 1
ATOM 740 C C . LEU A 1 101 ? -8.972 7.068 19.088 1.00 60.09 101 LEU A C 1
ATOM 742 O O . LEU A 1 101 ? -8.729 8.241 18.849 1.00 60.09 101 LEU A O 1
ATOM 746 N N . ARG A 1 102 ? -8.391 6.429 20.106 1.00 58.44 102 ARG A N 1
ATOM 747 C CA . ARG A 1 102 ? -7.478 7.092 21.042 1.00 58.44 102 ARG A CA 1
ATOM 748 C C . ARG A 1 102 ? -6.055 7.258 20.513 1.00 58.44 102 ARG A C 1
ATOM 750 O O . ARG A 1 102 ? -5.310 8.015 21.122 1.00 58.44 102 ARG A O 1
ATOM 757 N N . ASN A 1 103 ? -5.681 6.571 19.430 1.00 55.22 103 ASN A N 1
ATOM 758 C CA . ASN A 1 103 ? -4.286 6.512 18.984 1.00 55.22 103 ASN A CA 1
ATOM 759 C C . ASN A 1 103 ? -4.084 6.754 17.477 1.00 55.22 103 ASN A C 1
ATOM 761 O O . ASN A 1 103 ? -2.963 6.636 16.992 1.00 55.22 103 ASN A O 1
ATOM 765 N N . SER A 1 104 ? -5.142 7.108 16.736 1.00 60.12 104 SER A N 1
ATOM 766 C CA . SER A 1 104 ? -5.095 7.278 15.275 1.00 60.12 104 SER A CA 1
ATOM 767 C C . SER A 1 104 ? -5.682 8.637 14.839 1.00 60.12 104 SER A C 1
ATOM 769 O O . SER A 1 104 ? -6.794 8.696 14.306 1.00 60.12 104 SER A O 1
ATOM 771 N N . PRO A 1 105 ? -4.955 9.755 15.056 1.00 64.75 105 PRO A N 1
ATOM 772 C CA . PRO A 1 105 ? -5.431 11.109 14.734 1.00 64.75 105 PRO A CA 1
ATOM 773 C C . PRO A 1 105 ? -5.730 11.307 13.237 1.00 64.75 105 PRO A C 1
ATOM 775 O O . PRO A 1 105 ? -6.624 12.069 12.875 1.00 64.75 105 PRO A O 1
ATOM 778 N N . PHE A 1 106 ? -5.037 10.576 12.360 1.00 65.75 106 PHE A N 1
ATOM 779 C CA . PHE A 1 106 ? -5.287 10.593 10.914 1.00 65.75 106 PHE A CA 1
ATOM 780 C C . PHE A 1 106 ? -6.615 9.928 10.528 1.00 65.75 106 PHE A C 1
ATOM 782 O O . PHE A 1 106 ? -7.309 10.405 9.626 1.00 65.75 106 PHE A O 1
ATOM 789 N N . THR A 1 107 ? -6.998 8.853 11.219 1.00 68.06 107 THR A N 1
ATOM 790 C CA . THR A 1 107 ? -8.272 8.159 10.977 1.00 68.06 107 THR A CA 1
ATOM 791 C C . THR A 1 107 ? -9.448 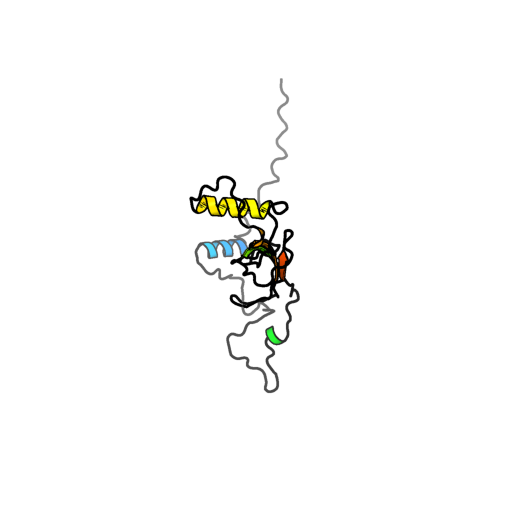9.024 11.420 1.00 68.06 107 THR A C 1
ATOM 793 O O . THR A 1 107 ? -10.442 9.123 10.703 1.00 68.06 107 THR A O 1
ATOM 796 N N . GLU A 1 108 ? -9.314 9.724 12.550 1.00 70.56 108 GLU A N 1
ATOM 797 C CA . GLU A 1 108 ? -10.326 10.669 13.032 1.00 70.56 108 GLU A CA 1
ATOM 798 C C . GLU A 1 108 ? -10.536 11.833 12.050 1.00 70.56 108 GLU A C 1
ATOM 800 O O . GLU A 1 108 ? -11.671 12.127 11.670 1.00 70.56 108 GLU A O 1
ATOM 805 N N . GLN A 1 109 ? -9.448 12.448 11.572 1.00 71.88 109 GLN A N 1
ATOM 806 C CA . GLN A 1 109 ? -9.513 13.530 10.583 1.00 71.88 109 GLN A CA 1
ATOM 807 C C . GLN A 1 109 ? -10.136 13.073 9.256 1.00 71.88 109 GLN A C 1
ATOM 809 O O . GLN A 1 109 ? -10.970 13.782 8.691 1.00 71.88 109 GLN A O 1
ATOM 814 N N . SER A 1 110 ? -9.781 11.877 8.779 1.00 70.38 110 SER A N 1
ATOM 815 C CA . SER A 1 110 ? -10.283 11.338 7.507 1.00 70.38 110 SER A CA 1
ATOM 816 C C . SER A 1 110 ? -11.777 11.006 7.565 1.00 70.38 110 SER A C 1
ATOM 818 O O . SER A 1 110 ? -12.524 11.321 6.637 1.00 70.38 110 SER A O 1
ATOM 820 N N . ILE A 1 111 ? -12.239 10.420 8.675 1.00 71.06 111 ILE A N 1
ATOM 821 C CA . ILE A 1 111 ? -13.661 10.119 8.893 1.00 71.06 111 ILE A CA 1
ATOM 822 C C . ILE A 1 111 ? -14.470 11.411 9.021 1.00 71.06 111 ILE A C 1
ATOM 824 O O . ILE A 1 111 ? -15.550 11.518 8.441 1.00 71.06 111 ILE A O 1
ATOM 828 N N . ARG A 1 112 ? -13.941 12.411 9.732 1.00 72.12 112 ARG A N 1
ATOM 829 C CA . ARG A 1 112 ? -14.597 13.711 9.876 1.00 72.12 112 ARG A CA 1
ATOM 830 C C . ARG A 1 112 ? -14.770 14.410 8.527 1.00 72.12 112 ARG A C 1
ATOM 832 O O . ARG A 1 112 ? -15.885 14.797 8.198 1.00 72.12 112 ARG A O 1
ATOM 839 N N . ALA A 1 113 ? -13.715 14.469 7.714 1.00 77.31 113 ALA A N 1
ATOM 840 C CA . ALA A 1 113 ? -13.777 15.051 6.373 1.00 77.31 113 ALA A CA 1
ATOM 841 C C . ALA A 1 113 ? -14.762 14.305 5.448 1.00 77.31 113 ALA A C 1
ATOM 843 O O . ALA A 1 113 ? -15.470 14.920 4.654 1.00 77.31 113 ALA A O 1
ATOM 844 N N . MET A 1 114 ? -14.850 12.975 5.558 1.00 75.31 114 MET A N 1
ATOM 845 C CA . MET A 1 114 ? -15.812 12.177 4.791 1.00 75.31 114 MET A CA 1
ATOM 846 C C . MET A 1 114 ? -17.264 12.458 5.204 1.00 75.31 114 MET A C 1
ATOM 848 O O . MET A 1 114 ? -18.130 12.595 4.343 1.00 75.31 114 MET A O 1
ATOM 852 N N . LEU A 1 115 ? -17.535 12.554 6.507 1.00 70.00 115 LEU A N 1
ATOM 853 C CA . LEU A 1 115 ? -18.880 12.804 7.032 1.00 70.00 115 LEU A CA 1
ATOM 854 C C . LEU A 1 115 ? -19.334 14.251 6.785 1.00 70.00 115 LEU A C 1
ATOM 856 O O . LEU A 1 115 ? -20.491 14.464 6.421 1.00 70.00 115 LEU A O 1
ATOM 860 N N . GLU A 1 116 ? -18.411 15.216 6.860 1.00 77.44 116 GLU A N 1
ATOM 861 C CA . GLU A 1 116 ? -18.635 16.607 6.444 1.00 77.44 116 GLU A CA 1
ATOM 862 C C . GLU A 1 116 ? -18.991 16.696 4.949 1.00 77.44 116 GLU A C 1
ATOM 864 O O . GLU A 1 116 ? -19.981 17.337 4.594 1.00 77.44 116 GLU A O 1
ATOM 869 N N . ASN A 1 117 ? -18.270 15.980 4.075 1.00 76.88 117 ASN A N 1
ATOM 870 C CA . ASN A 1 117 ? -18.578 15.920 2.638 1.00 76.88 117 ASN A CA 1
ATOM 871 C C . ASN A 1 117 ? -19.933 15.260 2.323 1.00 76.88 117 ASN A C 1
ATOM 873 O O . ASN A 1 117 ? -20.540 15.562 1.298 1.00 76.88 117 ASN A O 1
ATOM 877 N N . LEU A 1 118 ? -20.423 14.371 3.191 1.00 73.88 118 LEU A N 1
ATOM 878 C CA . LEU A 1 118 ? -21.739 13.736 3.064 1.00 73.88 118 LEU A CA 1
ATOM 879 C C . LEU A 1 118 ? -22.871 14.566 3.700 1.00 73.88 118 LEU A C 1
ATOM 881 O O . LEU A 1 118 ? -24.018 14.120 3.715 1.00 73.88 118 LEU A O 1
ATOM 885 N N . GLY A 1 119 ? -22.571 15.764 4.219 1.00 56.06 119 GLY A N 1
ATOM 886 C CA . GLY A 1 119 ? -23.552 16.651 4.853 1.00 56.06 119 GLY A CA 1
ATOM 887 C C . GLY A 1 119 ? -24.054 16.152 6.211 1.00 56.06 119 GLY A C 1
ATOM 888 O O . GLY A 1 119 ? -25.072 16.631 6.709 1.00 56.06 119 GLY A O 1
ATOM 889 N N . ILE A 1 120 ? -23.361 15.184 6.814 1.00 63.31 120 ILE A N 1
ATOM 890 C CA . ILE A 1 120 ? -23.717 14.606 8.108 1.00 63.31 120 ILE A CA 1
ATOM 891 C C . ILE A 1 120 ? -22.907 15.345 9.172 1.00 63.31 120 ILE A C 1
ATOM 893 O O . ILE A 1 120 ? -21.732 15.057 9.394 1.00 63.31 120 ILE A O 1
ATOM 897 N N . ALA A 1 121 ? -23.539 16.307 9.844 1.00 51.31 121 ALA A N 1
ATOM 898 C CA . ALA A 1 121 ? -22.963 16.946 11.020 1.00 51.31 121 ALA A CA 1
ATOM 899 C C . ALA A 1 121 ? -22.846 15.908 12.146 1.00 51.31 121 ALA A C 1
ATOM 901 O O . ALA A 1 121 ? -23.821 15.594 12.828 1.00 51.31 121 ALA A O 1
ATOM 902 N N . THR A 1 122 ? -21.659 15.337 12.336 1.00 50.38 122 THR A N 1
ATOM 903 C CA . THR A 1 122 ? -21.406 14.488 13.498 1.00 50.38 122 THR A CA 1
ATOM 904 C C . THR A 1 122 ? -21.122 15.359 14.710 1.00 50.38 122 THR A C 1
ATOM 906 O O . THR A 1 122 ? -19.986 15.774 14.938 1.00 50.38 122 THR A O 1
ATOM 909 N N . GLU A 1 123 ? -22.147 15.616 15.518 1.00 48.78 123 GLU A N 1
ATOM 910 C CA . GLU A 1 123 ? -21.948 15.999 16.914 1.00 48.78 123 GLU A CA 1
ATOM 911 C C . GLU A 1 123 ? -21.252 14.838 17.639 1.00 48.78 123 GLU A C 1
ATOM 913 O O . GLU A 1 123 ? -21.890 13.862 18.021 1.00 48.78 123 GLU A O 1
ATOM 918 N N . GLY A 1 124 ? -19.920 14.896 17.755 1.00 49.72 124 GLY A N 1
ATOM 919 C CA . GLY A 1 124 ? -19.130 14.116 18.722 1.00 49.72 124 GLY A CA 1
ATOM 920 C C . GLY A 1 124 ? -19.345 12.595 18.735 1.00 49.72 124 GLY A C 1
ATOM 921 O O . GLY A 1 124 ? -19.114 11.948 19.755 1.00 49.72 124 GLY A O 1
ATOM 922 N N . GLY A 1 125 ? -19.812 12.010 17.635 1.00 46.88 125 GLY A N 1
ATOM 923 C CA . GLY A 1 125 ? -20.195 10.608 17.574 1.00 46.88 125 GLY A CA 1
ATOM 924 C C . GLY A 1 125 ? -19.024 9.732 17.170 1.00 46.88 125 GLY A C 1
ATOM 925 O O . GLY A 1 125 ? -18.771 9.582 15.982 1.00 46.88 125 GLY A O 1
ATOM 926 N N . SER A 1 126 ? -18.352 9.154 18.170 1.00 53.12 126 SER A N 1
ATOM 927 C CA . SER A 1 126 ? -17.404 8.029 18.106 1.00 53.12 126 SER A CA 1
ATOM 928 C C . SER A 1 126 ? -17.692 7.081 16.928 1.00 53.12 126 SER A C 1
ATOM 930 O O . SER A 1 126 ? -18.444 6.107 17.049 1.00 53.12 126 SER A O 1
ATOM 932 N N . ALA A 1 127 ? -17.133 7.384 15.752 1.00 51.91 127 ALA A N 1
ATOM 933 C CA . ALA A 1 127 ? -17.184 6.484 14.612 1.00 51.91 127 ALA A CA 1
ATOM 934 C C . ALA A 1 127 ? -16.514 5.184 15.053 1.00 51.91 127 ALA A C 1
ATOM 936 O O . ALA A 1 127 ? -15.487 5.224 15.725 1.00 51.91 127 ALA A O 1
ATOM 937 N N . ARG A 1 128 ? -17.120 4.032 14.753 1.00 59.56 128 ARG A N 1
ATOM 938 C CA . ARG A 1 128 ? -16.676 2.713 15.236 1.00 59.56 128 ARG A CA 1
ATOM 939 C C . ARG A 1 128 ? -15.291 2.358 14.671 1.00 59.56 128 ARG A C 1
ATOM 941 O O . ARG A 1 128 ? -15.191 1.538 13.764 1.00 59.56 128 ARG A O 1
ATOM 948 N N . ALA A 1 129 ? -14.235 2.965 15.209 1.00 65.12 129 ALA A N 1
ATOM 949 C CA . ALA A 1 129 ? -12.888 2.895 14.655 1.00 65.12 129 ALA A CA 1
ATOM 950 C C . ALA A 1 129 ? -12.351 1.467 14.640 1.00 65.12 129 ALA A C 1
ATOM 952 O O . ALA A 1 129 ? -11.653 1.092 13.717 1.00 65.12 129 ALA A O 1
ATOM 953 N N . LYS A 1 130 ? -12.833 0.598 15.536 1.00 78.06 130 LYS A N 1
ATOM 954 C CA . LYS A 1 130 ? -12.479 -0.825 15.531 1.00 78.06 130 LYS A CA 1
ATOM 955 C C . LYS A 1 130 ? -12.879 -1.597 14.261 1.00 78.06 130 LYS A C 1
ATOM 957 O O . LYS A 1 130 ? -12.460 -2.737 14.113 1.00 78.06 130 LYS A O 1
ATOM 962 N N . ASN A 1 131 ? -13.663 -1.026 13.345 1.00 84.88 131 ASN A N 1
ATOM 963 C CA . ASN A 1 131 ? -14.008 -1.671 12.069 1.00 84.88 131 ASN A CA 1
ATOM 964 C C . ASN A 1 131 ? -13.243 -1.098 10.862 1.00 84.88 131 ASN A C 1
ATOM 966 O O . ASN A 1 131 ? -13.494 -1.511 9.725 1.00 84.88 131 ASN A O 1
ATOM 970 N N . VAL A 1 132 ? -12.339 -0.144 11.095 1.00 86.81 132 VAL A N 1
ATOM 971 C CA . VAL A 1 132 ? -11.596 0.588 10.066 1.00 86.81 132 VAL A CA 1
ATOM 972 C C . VAL A 1 132 ? -10.138 0.748 10.510 1.00 86.81 132 VAL A C 1
ATOM 974 O O . VAL A 1 132 ? -9.873 0.922 11.691 1.00 86.81 132 VAL A O 1
ATOM 977 N N . ALA A 1 133 ? -9.176 0.690 9.595 1.00 89.62 133 ALA A N 1
ATOM 978 C CA . ALA A 1 133 ? -7.772 0.951 9.915 1.00 89.62 133 ALA A CA 1
ATOM 979 C C . ALA A 1 133 ? -7.119 1.833 8.851 1.00 89.62 133 ALA A C 1
ATOM 981 O O . ALA A 1 133 ? -7.322 1.610 7.652 1.00 89.62 133 ALA A O 1
ATOM 982 N N . ALA A 1 134 ? -6.314 2.802 9.290 1.00 90.19 134 ALA A N 1
ATOM 983 C CA . ALA A 1 134 ? -5.395 3.511 8.408 1.00 90.19 134 ALA A CA 1
ATOM 984 C C . ALA A 1 134 ? -4.198 2.607 8.098 1.00 90.19 134 ALA A C 1
ATOM 986 O O . ALA A 1 134 ? -3.626 1.983 8.998 1.00 90.19 134 ALA A O 1
ATOM 987 N N . VAL A 1 135 ? -3.815 2.530 6.824 1.00 92.50 135 VAL A N 1
ATOM 988 C CA . VAL A 1 135 ? -2.744 1.638 6.366 1.00 92.50 135 VAL A CA 1
ATOM 989 C C . VAL A 1 135 ? -1.751 2.352 5.455 1.00 92.50 135 VAL A C 1
ATOM 991 O O . VAL A 1 135 ? -2.113 3.249 4.692 1.00 92.50 135 VAL A O 1
ATOM 994 N N . ILE A 1 136 ? -0.497 1.909 5.509 1.00 93.62 136 ILE A N 1
ATOM 995 C CA . ILE A 1 136 ? 0.493 2.159 4.463 1.00 93.62 136 ILE A CA 1
ATOM 996 C C . ILE A 1 136 ? 0.481 0.956 3.532 1.00 93.62 136 ILE A C 1
ATOM 998 O O . ILE A 1 136 ? 0.485 -0.195 3.974 1.00 93.62 136 ILE A O 1
ATOM 1002 N N . VAL A 1 137 ? 0.488 1.249 2.240 1.00 95.19 137 VAL A N 1
ATOM 1003 C CA . VAL A 1 137 ? 0.632 0.267 1.177 1.00 95.19 137 VAL A CA 1
ATOM 1004 C C . VAL A 1 137 ? 1.986 0.486 0.525 1.00 95.19 137 VAL A C 1
ATOM 1006 O O . VAL A 1 137 ? 2.279 1.590 0.065 1.00 95.19 137 VAL A O 1
ATOM 1009 N N . THR A 1 138 ? 2.807 -0.554 0.480 1.00 94.62 138 THR A N 1
ATOM 1010 C CA . THR A 1 138 ? 4.093 -0.544 -0.220 1.00 94.62 138 THR A CA 1
ATOM 1011 C C . THR A 1 138 ? 4.093 -1.586 -1.319 1.00 94.62 138 THR A C 1
ATOM 1013 O O . THR A 1 138 ? 3.559 -2.675 -1.140 1.00 94.62 138 THR A O 1
ATOM 1016 N N . ALA A 1 139 ? 4.709 -1.272 -2.449 1.00 94.56 139 ALA A N 1
ATOM 1017 C CA . ALA A 1 139 ? 4.883 -2.213 -3.544 1.00 94.56 139 ALA A CA 1
ATOM 1018 C C . ALA A 1 139 ? 6.268 -2.034 -4.157 1.00 94.56 139 ALA A C 1
ATOM 1020 O O . ALA A 1 139 ? 6.774 -0.914 -4.233 1.00 94.56 139 ALA A O 1
ATOM 1021 N N . ASN A 1 140 ? 6.862 -3.121 -4.635 1.00 91.69 140 ASN A N 1
ATOM 1022 C CA . ASN A 1 140 ? 8.071 -3.056 -5.446 1.00 91.69 140 ASN A CA 1
ATOM 1023 C C . ASN A 1 140 ? 7.657 -3.247 -6.900 1.00 91.69 140 ASN A C 1
ATOM 1025 O O . ASN A 1 140 ? 7.151 -4.307 -7.260 1.00 91.69 140 ASN A O 1
ATOM 1029 N N . MET A 1 141 ? 7.834 -2.215 -7.722 1.00 90.44 141 MET A N 1
ATOM 1030 C CA . MET A 1 141 ? 7.554 -2.273 -9.150 1.00 90.44 141 MET A CA 1
ATOM 1031 C C . MET A 1 141 ? 8.828 -2.675 -9.900 1.00 90.44 141 MET A C 1
ATOM 1033 O O . MET A 1 141 ? 9.786 -1.894 -9.911 1.00 90.44 141 MET A O 1
ATOM 1037 N N . PRO A 1 142 ? 8.853 -3.858 -10.544 1.00 88.50 142 PRO A N 1
ATOM 1038 C CA . PRO A 1 142 ? 9.975 -4.253 -11.380 1.00 88.50 142 PRO A CA 1
ATOM 1039 C C . PRO A 1 142 ? 10.185 -3.273 -12.543 1.00 88.50 142 PRO A C 1
ATOM 1041 O O . PRO A 1 142 ? 9.240 -2.620 -13.002 1.00 88.50 142 PRO A O 1
ATOM 1044 N N . PRO A 1 143 ? 11.403 -3.184 -13.085 1.00 85.00 143 PRO A N 1
ATOM 1045 C CA . PRO A 1 143 ? 11.655 -2.383 -14.269 1.00 85.00 143 PRO A CA 1
ATOM 1046 C C . PRO A 1 143 ? 10.907 -2.955 -15.484 1.00 85.00 143 PRO A C 1
ATOM 1048 O O . PRO A 1 143 ? 10.754 -4.167 -15.634 1.00 85.00 143 PRO A O 1
ATOM 1051 N N . PHE A 1 144 ? 10.482 -2.066 -16.387 1.00 83.38 144 PHE A N 1
ATOM 1052 C CA . PHE A 1 144 ? 9.823 -2.406 -17.662 1.00 83.38 144 PHE A CA 1
ATOM 1053 C C . PHE A 1 144 ? 8.446 -3.081 -17.544 1.00 83.38 144 PHE A C 1
ATOM 1055 O O . PHE A 1 144 ? 7.992 -3.743 -18.480 1.00 83.38 144 PHE A O 1
ATOM 1062 N N . VAL A 1 145 ? 7.757 -2.895 -16.419 1.00 86.44 145 VAL A N 1
ATOM 1063 C CA . VAL A 1 145 ? 6.362 -3.315 -16.257 1.00 86.44 145 VAL A CA 1
ATOM 1064 C C . VAL A 1 145 ? 5.466 -2.557 -17.243 1.00 86.44 145 VAL A C 1
ATOM 1066 O O . VAL A 1 145 ? 5.593 -1.350 -17.432 1.00 86.44 145 VAL A O 1
ATOM 1069 N N . GLN A 1 146 ? 4.562 -3.279 -17.907 1.00 86.75 146 GLN A N 1
ATOM 1070 C CA . GLN A 1 146 ? 3.604 -2.693 -18.846 1.00 86.75 146 GLN A CA 1
ATOM 1071 C C . GLN A 1 146 ? 2.372 -2.149 -18.116 1.00 86.75 146 GLN A C 1
ATOM 1073 O O . GLN A 1 146 ? 1.980 -2.657 -17.065 1.00 86.75 146 GLN A O 1
ATOM 1078 N N . SER A 1 147 ? 1.712 -1.152 -18.709 1.00 86.62 147 SER A N 1
ATOM 1079 C CA . SER A 1 147 ? 0.437 -0.656 -18.184 1.00 86.62 147 SER A CA 1
ATOM 1080 C C . SER A 1 147 ? -0.598 -1.785 -18.118 1.00 86.62 147 SER A C 1
ATOM 1082 O O . SER A 1 147 ? -0.753 -2.556 -19.066 1.00 86.62 147 SER A O 1
ATOM 1084 N N . GLY A 1 148 ? -1.286 -1.896 -16.981 1.00 87.69 148 GLY A N 1
ATOM 1085 C CA . GLY A 1 148 ? -2.254 -2.963 -16.711 1.00 87.69 148 GLY A CA 1
ATOM 1086 C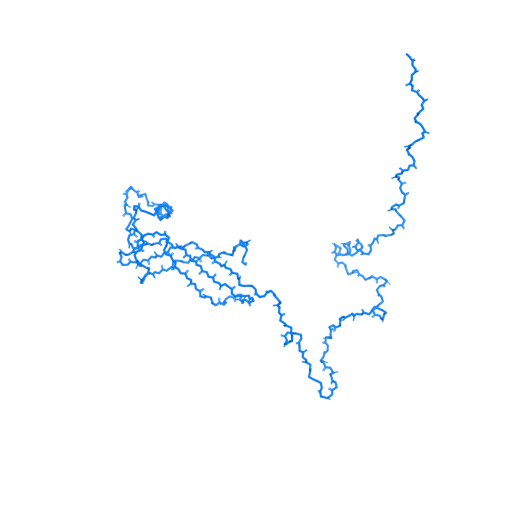 C . GLY A 1 148 ? -1.657 -4.256 -16.145 1.00 87.69 148 GLY A C 1
ATOM 1087 O O . GLY A 1 148 ? -2.411 -5.177 -15.825 1.00 87.69 148 GLY A O 1
ATOM 1088 N N . ALA A 1 149 ? -0.335 -4.343 -15.981 1.00 90.69 149 ALA A N 1
ATOM 1089 C CA . ALA A 1 149 ? 0.275 -5.443 -15.250 1.00 90.69 149 ALA A CA 1
ATOM 1090 C C . ALA A 1 149 ? -0.137 -5.421 -13.771 1.00 90.69 149 ALA A C 1
ATOM 1092 O O . ALA A 1 149 ? -0.362 -4.366 -13.176 1.00 90.69 149 ALA A O 1
ATOM 1093 N N . ARG A 1 150 ? -0.226 -6.610 -13.175 1.00 91.62 150 ARG A N 1
ATOM 1094 C CA . ARG A 1 150 ? -0.488 -6.763 -11.744 1.00 91.62 150 ARG A CA 1
ATOM 1095 C C . ARG A 1 150 ? 0.835 -6.845 -10.999 1.00 91.62 150 ARG A C 1
ATOM 1097 O O . ARG A 1 150 ? 1.736 -7.551 -11.443 1.00 91.62 150 ARG A O 1
ATOM 1104 N N . ILE A 1 151 ? 0.912 -6.137 -9.881 1.00 91.81 151 ILE A N 1
ATOM 1105 C CA . ILE A 1 151 ? 2.038 -6.176 -8.952 1.00 91.81 151 ILE A CA 1
ATOM 1106 C C . ILE A 1 151 ? 1.521 -6.545 -7.570 1.00 91.81 151 ILE A C 1
ATOM 1108 O O . ILE A 1 151 ? 0.396 -6.184 -7.208 1.00 91.81 151 ILE A O 1
ATOM 1112 N N . ASP A 1 152 ? 2.347 -7.264 -6.824 1.00 92.94 152 ASP A N 1
ATOM 1113 C CA . ASP A 1 152 ? 2.052 -7.592 -5.439 1.00 92.94 152 ASP A CA 1
ATOM 1114 C C . ASP A 1 152 ? 2.308 -6.375 -4.549 1.00 92.94 152 ASP A C 1
ATOM 1116 O O . ASP A 1 152 ? 3.166 -5.530 -4.831 1.00 92.94 152 ASP A O 1
ATOM 1120 N N . ILE A 1 153 ? 1.521 -6.282 -3.483 1.00 94.56 153 ILE A N 1
ATOM 1121 C CA . ILE A 1 153 ? 1.580 -5.194 -2.515 1.00 94.56 153 ILE A CA 1
ATOM 1122 C C . ILE A 1 153 ? 1.666 -5.763 -1.104 1.00 94.56 153 ILE A C 1
ATOM 1124 O O . ILE A 1 153 ? 1.075 -6.799 -0.799 1.00 94.56 153 ILE A O 1
ATOM 1128 N N . ASP A 1 154 ? 2.324 -5.018 -0.233 1.00 95.25 154 ASP A N 1
ATOM 1129 C CA . ASP A 1 154 ? 2.330 -5.229 1.203 1.00 95.25 154 ASP A CA 1
ATOM 1130 C C . ASP A 1 154 ? 1.498 -4.132 1.866 1.00 95.25 154 ASP A C 1
ATOM 1132 O O . ASP A 1 154 ? 1.650 -2.943 1.575 1.00 95.25 154 ASP A O 1
ATOM 1136 N N . VAL A 1 155 ? 0.604 -4.531 2.769 1.00 95.25 155 VAL A N 1
ATOM 1137 C CA . VAL A 1 155 ? -0.274 -3.613 3.500 1.00 95.25 155 VAL A CA 1
ATOM 1138 C C . VAL A 1 155 ? 0.016 -3.740 4.984 1.00 95.25 155 VAL A C 1
ATOM 1140 O O . VAL A 1 155 ? -0.078 -4.826 5.553 1.00 95.25 155 VAL A O 1
ATOM 1143 N N . SER A 1 156 ? 0.347 -2.618 5.613 1.00 93.12 156 SER A N 1
ATOM 1144 C CA . SER A 1 156 ? 0.666 -2.546 7.040 1.00 93.12 156 SER A CA 1
ATOM 1145 C C . SER A 1 156 ? -0.209 -1.507 7.727 1.00 93.12 156 SER A C 1
ATOM 1147 O O . SER A 1 156 ? -0.436 -0.428 7.178 1.00 93.12 156 SER A O 1
ATOM 1149 N N . SER A 1 157 ? -0.705 -1.807 8.930 1.00 90.94 157 SER A N 1
ATOM 1150 C CA . SER A 1 157 ? -1.455 -0.817 9.706 1.00 90.94 157 SER A CA 1
ATOM 1151 C C . SER A 1 157 ? -0.538 0.319 10.143 1.00 90.94 157 SER A C 1
ATOM 1153 O O . SER A 1 157 ? 0.599 0.097 10.553 1.00 90.94 157 SER A O 1
ATOM 1155 N N . MET A 1 158 ? -1.040 1.547 10.061 1.00 86.94 158 MET A N 1
ATOM 1156 C CA . MET A 1 158 ? -0.358 2.726 10.597 1.00 86.94 158 MET A CA 1
ATOM 1157 C C . MET A 1 158 ? -0.681 2.958 12.072 1.00 86.94 158 MET A C 1
ATOM 1159 O O . MET A 1 158 ? 0.108 3.583 12.774 1.00 86.94 158 MET A O 1
ATOM 1163 N N . GLY A 1 159 ? -1.860 2.513 12.512 1.00 82.38 159 GLY A N 1
ATOM 1164 C CA . GLY A 1 159 ? -2.333 2.660 13.881 1.00 82.38 159 GLY A CA 1
ATOM 1165 C C . GLY A 1 159 ? -2.123 1.406 14.726 1.00 82.38 159 GLY A C 1
ATOM 1166 O O . GLY A 1 159 ? -1.151 0.668 14.571 1.00 82.38 159 GLY A O 1
ATOM 1167 N N . ASP A 1 160 ? -3.056 1.189 15.646 1.00 84.69 160 ASP A N 1
ATOM 1168 C CA . ASP A 1 160 ? -3.067 0.114 16.637 1.00 84.69 160 ASP A CA 1
ATOM 1169 C C . ASP A 1 160 ? -4.023 -1.039 16.280 1.00 84.69 160 ASP A C 1
ATOM 1171 O O . ASP A 1 160 ? -4.368 -1.856 17.140 1.00 84.69 160 ASP A O 1
ATOM 1175 N N . ALA A 1 161 ? -4.438 -1.137 15.013 1.00 88.88 161 ALA A N 1
ATOM 1176 C CA . ALA A 1 161 ? -5.170 -2.289 14.509 1.00 88.88 161 ALA A CA 1
ATOM 1177 C C . ALA A 1 161 ? -4.442 -3.609 14.834 1.00 88.88 161 ALA A C 1
ATOM 1179 O O . ALA A 1 161 ? -3.276 -3.816 14.504 1.00 88.88 161 ALA A O 1
ATOM 1180 N N . THR A 1 162 ? -5.155 -4.540 15.469 1.00 90.69 162 THR A N 1
ATOM 1181 C CA . THR A 1 162 ? -4.618 -5.857 15.857 1.00 90.69 162 THR A CA 1
ATOM 1182 C C . THR A 1 162 ? -4.545 -6.822 14.670 1.00 90.69 162 THR A C 1
ATOM 1184 O O . THR A 1 162 ? -3.740 -7.749 14.670 1.00 90.69 162 THR A O 1
ATOM 1187 N N . SER A 1 163 ? -5.404 -6.641 13.661 1.00 92.62 163 SER A N 1
ATOM 1188 C CA . SER A 1 163 ? -5.407 -7.453 12.442 1.00 92.62 163 SER A CA 1
ATOM 1189 C C . SER A 1 163 ? -6.145 -6.745 11.310 1.00 92.62 163 SER A C 1
ATOM 1191 O O . SER A 1 163 ? -7.211 -6.166 11.531 1.00 92.62 163 SER A O 1
ATOM 1193 N N . LEU A 1 164 ? -5.598 -6.854 10.096 1.00 93.31 164 LEU A N 1
ATOM 1194 C CA . LEU A 1 164 ? -6.221 -6.404 8.846 1.00 93.31 164 LEU A CA 1
ATOM 1195 C C . LEU A 1 164 ? -7.003 -7.524 8.131 1.00 93.31 164 LEU A C 1
ATOM 1197 O O . LEU A 1 164 ? -7.607 -7.294 7.082 1.00 93.31 164 LEU A O 1
ATOM 1201 N N . ALA A 1 165 ? -6.984 -8.747 8.672 1.00 93.50 165 ALA A N 1
ATOM 1202 C CA . ALA A 1 165 ? -7.612 -9.905 8.045 1.00 93.50 165 ALA A CA 1
ATOM 1203 C C . ALA A 1 165 ? -9.137 -9.742 7.945 1.00 93.50 165 ALA A C 1
ATOM 1205 O O . ALA A 1 165 ? -9.795 -9.290 8.882 1.00 93.50 165 ALA A O 1
ATOM 1206 N N . GLY A 1 166 ? -9.701 -10.130 6.798 1.00 90.75 166 GLY A N 1
ATOM 1207 C CA . GLY A 1 166 ? -11.131 -9.978 6.504 1.00 90.75 166 GLY A CA 1
ATOM 1208 C C . GLY A 1 166 ? -11.555 -8.551 6.139 1.00 90.75 166 GLY A C 1
ATOM 1209 O O . GLY A 1 166 ? -12.696 -8.352 5.729 1.00 90.75 166 GLY A O 1
ATOM 1210 N N . GLY A 1 167 ? -10.649 -7.575 6.239 1.00 92.50 167 GLY A N 1
ATOM 1211 C CA . GLY A 1 167 ? -10.873 -6.220 5.757 1.00 92.50 167 GLY A CA 1
ATOM 1212 C C . GLY A 1 167 ? -10.697 -6.098 4.245 1.00 92.50 167 GLY A C 1
ATOM 1213 O O . GLY A 1 167 ? -10.011 -6.892 3.604 1.00 92.50 167 GLY A O 1
ATOM 1214 N N . THR A 1 168 ? -11.312 -5.069 3.673 1.00 94.88 168 THR A N 1
ATOM 1215 C CA . THR A 1 168 ? -11.158 -4.687 2.266 1.00 94.88 168 THR A CA 1
ATOM 1216 C C . THR A 1 168 ? -10.404 -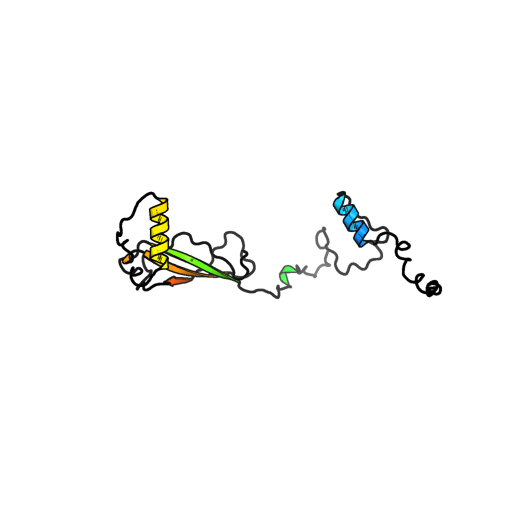3.368 2.174 1.00 94.88 168 THR A C 1
ATOM 1218 O O . THR A 1 168 ? -10.809 -2.379 2.788 1.00 94.88 168 THR A O 1
ATOM 1221 N N . LEU A 1 169 ? -9.320 -3.350 1.398 1.00 94.94 169 LEU A N 1
ATOM 1222 C CA . LEU A 1 169 ? -8.581 -2.133 1.078 1.00 94.94 169 LEU A CA 1
ATOM 1223 C C . LEU A 1 169 ? -9.388 -1.280 0.093 1.00 94.94 169 LEU A C 1
ATOM 1225 O O . LEU A 1 169 ? -9.769 -1.742 -0.984 1.00 94.94 169 LEU A O 1
ATOM 1229 N N . VAL A 1 170 ? -9.633 -0.027 0.459 1.00 92.25 170 VAL A N 1
ATOM 1230 C CA . VAL A 1 170 ? -10.204 0.972 -0.446 1.00 92.25 170 VAL A CA 1
ATOM 1231 C C . VAL A 1 170 ? -9.161 1.342 -1.501 1.00 92.25 170 VAL A C 1
ATOM 1233 O O . VAL A 1 170 ? -7.963 1.365 -1.215 1.00 92.25 170 VAL A O 1
ATOM 1236 N N . MET A 1 171 ? -9.612 1.640 -2.724 1.00 93.06 171 MET A N 1
ATOM 1237 C CA . MET A 1 171 ? -8.740 2.055 -3.827 1.00 93.06 171 MET A CA 1
ATOM 1238 C C . MET A 1 171 ? -7.726 3.106 -3.359 1.00 93.06 171 MET A C 1
ATOM 1240 O O . MET A 1 171 ? -8.102 4.199 -2.942 1.00 93.06 171 MET A O 1
ATOM 1244 N N . THR A 1 172 ? -6.446 2.744 -3.427 1.00 93.31 172 THR A N 1
ATOM 1245 C CA . THR A 1 172 ? -5.339 3.544 -2.902 1.00 93.31 172 THR A CA 1
ATOM 1246 C C . THR A 1 172 ? -4.351 3.818 -4.032 1.00 93.31 172 THR A C 1
ATOM 1248 O O . THR A 1 172 ? -3.772 2.868 -4.562 1.00 93.31 172 THR A O 1
ATOM 1251 N N . PRO A 1 173 ? -4.157 5.084 -4.440 1.00 91.25 173 PRO A N 1
ATOM 1252 C CA . PRO A 1 173 ? -3.128 5.418 -5.411 1.00 91.25 173 PRO A CA 1
ATOM 1253 C C . PRO A 1 173 ? -1.745 5.214 -4.784 1.00 91.25 173 PRO A C 1
ATOM 1255 O O . PRO A 1 173 ? -1.508 5.615 -3.643 1.00 91.25 173 PRO A O 1
ATOM 1258 N N . LEU A 1 174 ? -0.829 4.616 -5.541 1.00 92.50 174 LEU A N 1
ATOM 1259 C CA . LEU A 1 174 ? 0.566 4.455 -5.140 1.00 92.50 174 LEU A CA 1
ATOM 1260 C C . LEU A 1 174 ? 1.435 5.439 -5.922 1.00 92.50 174 LEU A C 1
ATOM 1262 O O . LEU A 1 174 ? 1.183 5.687 -7.101 1.00 92.50 174 LEU A O 1
ATOM 1266 N N . LYS A 1 175 ? 2.448 6.002 -5.265 1.00 90.31 175 LYS A N 1
ATOM 1267 C CA . LYS A 1 175 ? 3.407 6.930 -5.870 1.00 90.31 175 LYS A CA 1
ATOM 1268 C C . LYS A 1 175 ? 4.824 6.419 -5.682 1.00 90.31 175 LYS A C 1
ATOM 1270 O O . LYS A 1 175 ? 5.141 5.866 -4.631 1.00 90.31 175 LYS A O 1
ATOM 1275 N N . ALA A 1 176 ? 5.666 6.634 -6.680 1.00 88.75 176 ALA A N 1
ATOM 1276 C CA . ALA A 1 176 ? 7.089 6.373 -6.573 1.00 88.75 176 ALA A CA 1
ATOM 1277 C C . ALA A 1 176 ? 7.813 7.477 -5.787 1.00 88.75 176 ALA A C 1
ATOM 1279 O O . ALA A 1 176 ? 7.287 8.576 -5.584 1.00 88.75 176 ALA A O 1
ATOM 1280 N N . ALA A 1 177 ? 9.034 7.180 -5.339 1.00 73.56 177 ALA A N 1
ATOM 1281 C CA . ALA A 1 177 ? 9.852 8.100 -4.545 1.00 73.56 177 ALA A CA 1
ATOM 1282 C C . ALA A 1 177 ? 10.271 9.378 -5.303 1.00 73.56 177 ALA A C 1
ATOM 1284 O O . ALA A 1 177 ? 10.559 10.398 -4.679 1.00 73.56 177 ALA A O 1
ATOM 1285 N N . ASP A 1 178 ? 10.297 9.329 -6.633 1.00 73.19 178 ASP A N 1
ATOM 1286 C CA . ASP A 1 178 ? 10.545 10.461 -7.534 1.00 73.19 178 ASP A CA 1
ATOM 1287 C C . ASP A 1 178 ? 9.279 11.289 -7.827 1.00 73.19 178 ASP A C 1
ATOM 1289 O O . ASP A 1 178 ? 9.367 12.352 -8.439 1.00 73.19 178 ASP A O 1
ATOM 1293 N N . GLY A 1 179 ? 8.115 10.863 -7.326 1.00 64.44 179 GLY A N 1
ATOM 1294 C CA . GLY A 1 179 ? 6.852 11.594 -7.431 1.00 64.44 179 GLY A CA 1
ATOM 1295 C C . GLY A 1 179 ? 6.128 11.444 -8.772 1.00 64.44 179 GLY A C 1
ATOM 1296 O O . GLY A 1 179 ? 4.983 11.895 -8.868 1.00 64.44 179 GLY A O 1
ATOM 1297 N N . GLU A 1 180 ? 6.737 10.778 -9.754 1.00 60.25 180 GLU A N 1
ATOM 1298 C CA 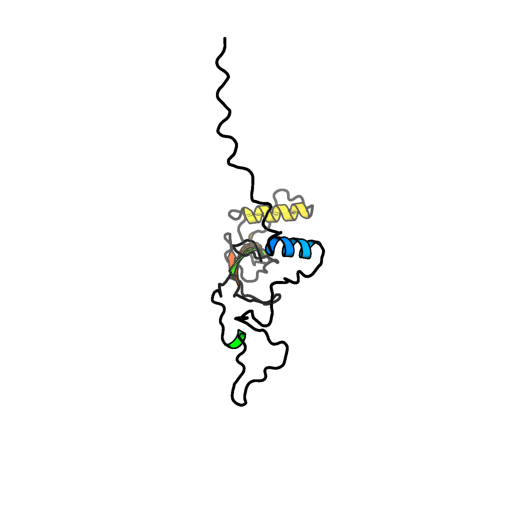. GLU A 1 180 ? 6.121 10.419 -11.034 1.00 60.25 180 GLU A CA 1
ATOM 1299 C C . GLU A 1 180 ? 5.931 8.900 -11.142 1.00 60.25 180 GLU A C 1
ATOM 1301 O O . GLU A 1 180 ? 6.720 8.115 -10.627 1.00 60.25 180 GLU A O 1
ATOM 1306 N N . ILE A 1 181 ? 4.846 8.484 -11.794 1.00 57.00 181 ILE A N 1
ATOM 1307 C CA . ILE A 1 181 ? 4.596 7.097 -12.218 1.00 57.00 181 ILE A CA 1
ATOM 1308 C C . ILE A 1 181 ? 4.437 7.077 -13.728 1.00 57.00 181 ILE A C 1
ATOM 1310 O O . ILE A 1 181 ? 3.692 7.948 -14.234 1.00 57.00 181 ILE A O 1
#

Secondary structure (DSSP, 8-state):
--------SS-SSSS--SSSS---HHHHHHHHHHTT-----TT--TTTS--S-----S---PPTT-----HHHH---S---PEEEEEEEEEE--SS-S--TTT-HHHHHHHHHHHHHTT---SS----GGGEEEEEEEEEE-TTPPTT----EEEEESSS-S--TT-EE-----EETTS--